Protein AF-A0A849FKV5-F1 (afdb_monomer)

Solvent-accessible surface area (backbone atoms only — not comparable to full-atom values): 7865 Å² total; per-residue (Å²): 108,73,69,57,54,52,53,54,53,55,59,59,63,68,68,71,72,75,76,78,85,84,76,81,84,67,80,45,71,62,58,75,65,45,45,78,49,40,65,58,50,81,78,35,89,83,50,68,78,29,68,45,64,56,94,57,34,86,40,76,67,70,58,62,63,63,49,76,43,63,72,67,86,79,85,90,80,85,86,89,82,90,86,79,67,94,62,84,70,51,77,54,63,50,66,45,73,61,59,57,72,34,66,47,92,63,61,42,43,42,54,46,73,52,78,58,58,63,131

Foldseek 3Di:
DVVVVVVVVVVVVVVPPPDDDDDDLAPLQDQVQKDWFQPVCVPDVPADRQWDRDRSDTDGVCPPAADIDGPDADDDDDDDDDDDDPDPFAWDWDWAPFDAQCPDPNGHGPTDTPTDGDD

Secondary structure (DSSP, 8-state):
-HHHHHHHHHHHHHTT--PPPP--S--SSS-TTEEEE-GGGGT-TTPPPSEEEETTEEEE---S--EEEESS--SS---------SSS----EEEES--STTTBTTTB-S-EEEE----

pLDDT: mean 90.94, std 12.46, range [57.44, 98.56]

Mean predicted aligned error: 6.95 Å

Sequence (119 aa):
MKNLCFLLLLSLLTTSCNSQETTSLFNGNDLDGWHVDVPMMDSIPEAINPFVVRNGMLVSLGTPAGHIITDKEYTNFRLDVEYRFAGEPGNCGVLVFASTPRALYKMFPKSIEVQMMHK

Radius of gyration: 21.34 Å; Cα contacts (8 Å, |Δi|>4): 138; chains: 1; bounding box: 55×32×69 Å

Structure (mmCIF, N/CA/C/O backbone):
data_AF-A0A849FKV5-F1
#
_entry.id   AF-A0A849FKV5-F1
#
loop_
_atom_site.group_PDB
_atom_site.id
_atom_site.type_symbol
_atom_site.label_atom_id
_atom_site.label_alt_id
_atom_site.label_comp_id
_atom_site.label_asym_id
_atom_site.label_entity_id
_atom_site.label_seq_id
_atom_site.pdbx_PDB_ins_code
_atom_site.Cartn_x
_atom_site.Cartn_y
_atom_site.Cartn_z
_atom_site.occupancy
_atom_site.B_iso_or_equiv
_atom_site.auth_seq_id
_atom_site.auth_comp_id
_atom_site.auth_asym_id
_atom_site.auth_atom_id
_atom_site.pdbx_PDB_model_num
ATOM 1 N N . MET A 1 1 ? -35.283 -4.850 48.721 1.00 59.09 1 MET A N 1
ATOM 2 C CA . MET A 1 1 ? -34.581 -3.626 48.260 1.00 59.09 1 MET A CA 1
ATOM 3 C C . MET A 1 1 ? -33.059 -3.777 48.271 1.00 59.09 1 MET A C 1
ATOM 5 O O . MET A 1 1 ? -32.474 -3.611 47.214 1.00 59.09 1 MET A O 1
ATOM 9 N N . LYS A 1 2 ? -32.410 -4.180 49.381 1.00 57.56 2 LYS A N 1
ATOM 10 C CA . LYS A 1 2 ? -30.943 -4.414 49.431 1.00 57.56 2 LYS A CA 1
ATOM 11 C C . LYS A 1 2 ? -30.416 -5.381 48.353 1.00 57.56 2 LYS A C 1
ATOM 13 O O . LYS A 1 2 ? -29.455 -5.056 47.668 1.00 57.56 2 LYS A O 1
ATOM 18 N N . ASN A 1 3 ? -31.100 -6.506 48.134 1.00 60.72 3 ASN A N 1
ATOM 19 C CA . ASN A 1 3 ? -30.695 -7.494 47.121 1.00 60.72 3 ASN A CA 1
ATOM 20 C C . ASN A 1 3 ? -30.895 -6.990 45.679 1.00 60.72 3 ASN A C 1
ATOM 22 O O . ASN A 1 3 ? -30.173 -7.408 44.783 1.00 60.72 3 ASN A O 1
ATOM 26 N N . LEU A 1 4 ? -31.836 -6.061 45.464 1.00 66.81 4 LEU A N 1
ATOM 27 C CA . LEU A 1 4 ? -32.099 -5.461 44.153 1.00 66.81 4 LEU A CA 1
ATOM 28 C C . LEU A 1 4 ? -31.018 -4.431 43.793 1.00 66.81 4 LEU A C 1
ATOM 30 O O . LEU A 1 4 ? -30.544 -4.420 42.666 1.00 66.81 4 LEU A O 1
ATOM 34 N N . CYS A 1 5 ? -30.561 -3.635 44.769 1.00 64.62 5 CYS A N 1
ATOM 35 C CA . CYS A 1 5 ? -29.403 -2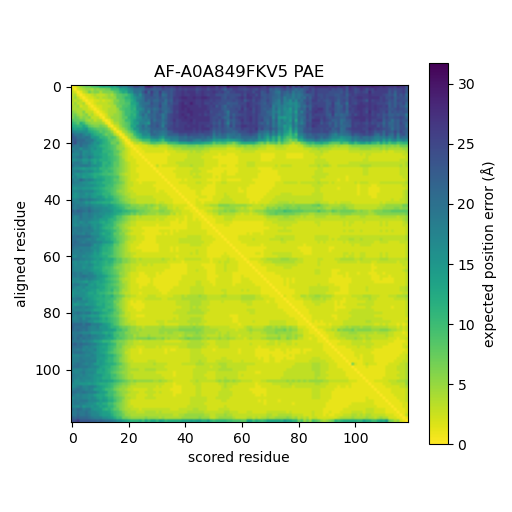.753 44.599 1.00 64.62 5 CYS A C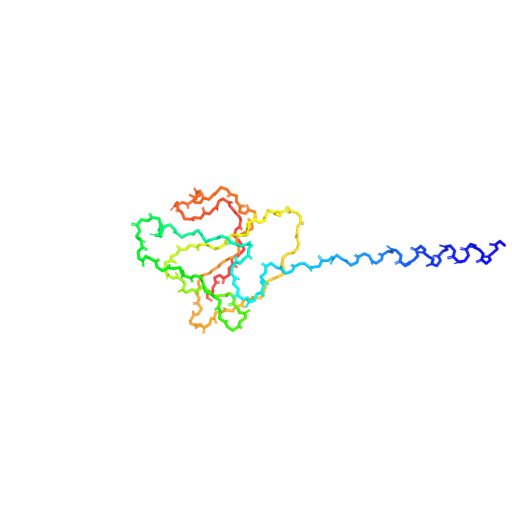A 1
ATOM 36 C C . CYS A 1 5 ? -28.113 -3.538 44.324 1.00 64.62 5 CYS A C 1
ATOM 38 O O . CYS A 1 5 ? -27.310 -3.105 43.507 1.00 64.62 5 CYS A O 1
ATOM 40 N N . PHE A 1 6 ? -27.928 -4.697 44.966 1.00 69.00 6 PHE A N 1
ATOM 41 C CA . PHE A 1 6 ? -26.752 -5.546 44.754 1.00 69.00 6 PHE A CA 1
ATOM 42 C C . PHE A 1 6 ? -26.725 -6.172 43.349 1.00 69.00 6 PHE A C 1
ATOM 44 O O . PHE A 1 6 ? -25.686 -6.171 42.695 1.00 69.00 6 PHE A O 1
ATOM 51 N N . LEU A 1 7 ? -27.878 -6.634 42.849 1.00 68.88 7 LEU A N 1
ATOM 52 C CA . LEU A 1 7 ? -28.023 -7.139 41.477 1.00 68.88 7 LEU A CA 1
ATOM 53 C C . LEU A 1 7 ? -27.797 -6.042 40.423 1.00 68.88 7 LEU A C 1
ATOM 55 O O . LEU A 1 7 ? -27.130 -6.297 39.423 1.00 68.88 7 LEU A O 1
ATO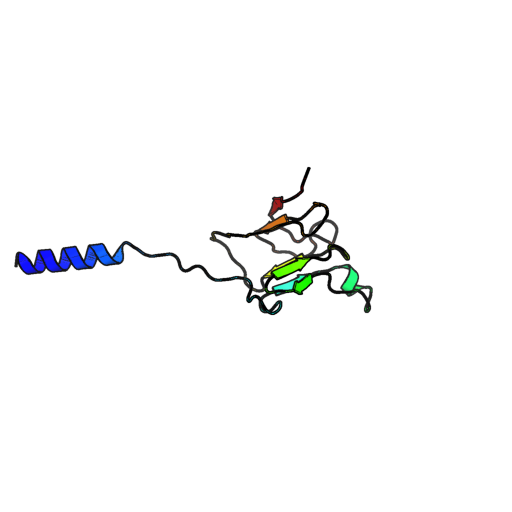M 59 N N . LEU A 1 8 ? -28.278 -4.818 40.670 1.00 67.75 8 LEU A N 1
ATOM 60 C CA . LEU A 1 8 ? -28.068 -3.677 39.769 1.00 67.75 8 LEU A CA 1
ATOM 61 C C . LEU A 1 8 ? -26.587 -3.257 39.697 1.00 67.75 8 LEU A C 1
ATOM 63 O O . LEU A 1 8 ? -26.080 -2.916 38.629 1.00 67.75 8 LEU A O 1
ATOM 67 N N . LEU A 1 9 ? -25.877 -3.313 40.831 1.00 65.81 9 LEU A N 1
ATOM 68 C CA . LEU A 1 9 ? -24.447 -2.998 40.901 1.00 65.81 9 LEU A CA 1
ATOM 69 C C . LEU A 1 9 ? -23.597 -4.038 40.153 1.00 65.81 9 LEU A C 1
ATOM 71 O O . LEU A 1 9 ? -22.614 -3.684 39.508 1.00 65.81 9 LEU A O 1
ATOM 75 N N . LEU A 1 10 ? -24.001 -5.311 40.201 1.00 65.19 10 LEU A N 1
ATOM 76 C CA . LEU A 1 10 ? -23.305 -6.403 39.522 1.00 65.19 10 LEU A CA 1
ATOM 77 C C . LEU A 1 10 ? -23.477 -6.340 37.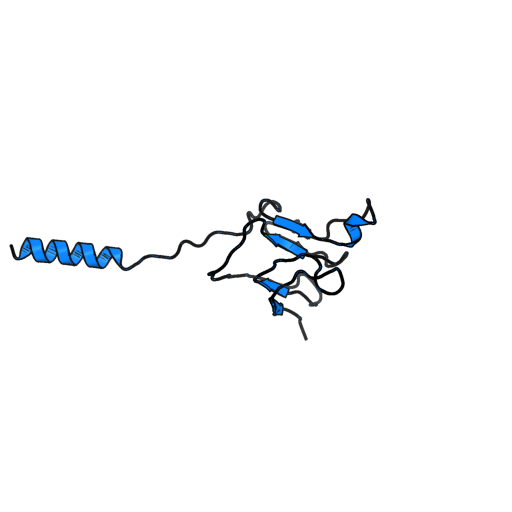993 1.00 65.19 10 LEU A C 1
ATOM 79 O O . LEU A 1 10 ? -22.516 -6.598 37.274 1.00 65.19 10 LEU A O 1
ATOM 83 N N . SER A 1 11 ? -24.643 -5.911 37.488 1.00 64.62 11 SER A N 1
ATOM 84 C CA . SER A 1 11 ? -24.858 -5.696 36.044 1.00 64.62 11 SER A CA 1
ATOM 85 C C . SER A 1 11 ? -24.092 -4.497 35.469 1.00 64.62 11 SER A C 1
ATOM 87 O O . SER A 1 11 ? -23.733 -4.504 34.294 1.00 64.62 11 SER A O 1
ATOM 89 N N . LEU A 1 12 ? -23.814 -3.475 36.287 1.00 63.28 12 LEU A N 1
ATOM 90 C CA . LEU A 1 12 ? -23.035 -2.294 35.880 1.00 63.28 12 LEU A CA 1
ATOM 91 C C . LEU A 1 12 ? -21.525 -2.580 35.800 1.00 63.28 12 LEU A C 1
ATOM 93 O O . LEU A 1 12 ? -20.807 -1.916 35.058 1.00 63.28 12 LEU A O 1
ATOM 97 N N . LEU A 1 13 ? -21.034 -3.579 36.540 1.00 62.53 13 LEU A N 1
ATOM 98 C CA . LEU A 1 13 ? -19.627 -3.989 36.508 1.00 62.53 13 LEU A CA 1
ATOM 99 C C . LEU A 1 13 ? -19.278 -4.793 35.244 1.00 62.53 13 LEU A C 1
ATOM 101 O O . LEU A 1 13 ? -18.143 -4.725 34.777 1.00 62.53 13 LEU A O 1
ATOM 105 N N . THR A 1 14 ? -20.241 -5.507 34.652 1.00 60.66 14 THR A N 1
ATOM 106 C CA . THR A 1 14 ? -20.017 -6.317 33.442 1.00 60.66 14 THR A CA 1
ATOM 107 C C . THR A 1 14 ? -19.984 -5.505 32.145 1.00 60.66 14 THR A C 1
ATOM 109 O O . THR A 1 14 ? -19.441 -5.977 31.153 1.00 60.66 14 THR A O 1
ATOM 112 N N . THR A 1 15 ? -20.513 -4.278 32.132 1.00 59.91 15 THR A N 1
ATOM 113 C CA . THR A 1 15 ? -20.538 -3.409 30.938 1.00 59.91 15 THR A CA 1
ATOM 114 C C . THR A 1 15 ? -19.268 -2.579 30.736 1.00 59.91 15 THR A C 1
ATOM 116 O O . THR A 1 15 ? -19.132 -1.906 29.720 1.00 59.91 15 THR A O 1
ATOM 119 N N . SER A 1 16 ? -18.329 -2.608 31.685 1.00 60.38 16 SER A N 1
ATOM 120 C CA . SER A 1 16 ? -17.134 -1.750 31.660 1.00 60.38 16 SER A CA 1
ATOM 121 C C . SER A 1 16 ? -15.960 -2.335 30.870 1.00 60.38 16 SER A C 1
ATOM 123 O O . SER A 1 16 ? -14.964 -1.647 30.661 1.00 60.38 16 SER A O 1
ATOM 125 N N . CYS A 1 17 ? -16.056 -3.589 30.419 1.00 57.44 17 CYS A N 1
ATOM 126 C CA . CYS A 1 17 ? -15.019 -4.239 29.621 1.00 57.44 17 CYS A CA 1
ATOM 127 C C . CYS A 1 17 ? -15.435 -4.244 28.145 1.00 57.44 17 CYS A C 1
ATOM 129 O O . CYS A 1 17 ? -15.858 -5.264 27.608 1.00 57.44 17 CYS A O 1
ATOM 131 N N . ASN A 1 18 ? -15.381 -3.080 27.496 1.00 62.94 18 ASN A N 1
ATOM 132 C CA . ASN A 1 18 ? -15.592 -3.000 26.054 1.00 62.94 18 ASN A CA 1
ATOM 133 C C . ASN A 1 18 ? -14.267 -3.359 25.365 1.00 62.94 18 ASN A C 1
ATOM 135 O O . ASN A 1 18 ? -13.396 -2.502 25.212 1.00 62.94 18 ASN A O 1
ATOM 139 N N . SER A 1 19 ? -14.062 -4.639 25.034 1.00 69.00 19 SER A N 1
ATOM 140 C CA . SER A 1 19 ? -12.915 -5.034 24.214 1.00 69.00 19 SER A CA 1
ATOM 141 C C . SER A 1 19 ? -13.098 -4.429 22.828 1.00 69.00 19 SER A C 1
ATOM 143 O O . SER A 1 19 ? -14.077 -4.732 22.149 1.00 69.00 19 SER A O 1
ATOM 145 N N . GLN A 1 20 ? -12.183 -3.559 22.419 1.00 72.56 20 GLN A N 1
ATOM 146 C CA . GLN A 1 20 ? -12.230 -2.966 21.091 1.00 72.56 20 GLN A CA 1
ATOM 147 C C . GLN A 1 20 ? -12.034 -4.080 20.056 1.00 72.56 20 GLN A C 1
ATOM 149 O O . GLN A 1 20 ? -11.051 -4.817 20.126 1.00 72.56 20 GLN A O 1
ATOM 154 N N . GLU A 1 21 ? -12.996 -4.250 19.150 1.00 83.44 21 GLU A N 1
ATOM 155 C CA . GLU A 1 21 ? -12.933 -5.307 18.141 1.00 83.44 21 GLU A CA 1
ATOM 156 C C . GLU A 1 21 ? -11.777 -5.039 17.170 1.00 83.44 21 GLU A C 1
ATOM 158 O O . GLU A 1 21 ? -11.741 -4.018 16.480 1.00 83.44 21 GLU A O 1
ATOM 163 N N . THR A 1 22 ? -10.821 -5.967 17.110 1.00 91.69 22 THR A N 1
ATOM 164 C CA . THR A 1 22 ? -9.758 -5.949 16.104 1.00 91.69 22 THR A CA 1
ATOM 165 C C . THR A 1 22 ? -10.295 -6.526 14.802 1.00 91.69 22 THR A C 1
ATOM 167 O O . THR A 1 22 ? -10.803 -7.645 14.770 1.00 91.69 22 THR A O 1
ATOM 170 N N . THR A 1 23 ? -10.145 -5.782 13.709 1.00 93.56 23 THR A N 1
ATOM 171 C CA . THR A 1 23 ? -10.468 -6.258 12.360 1.00 93.56 23 THR A CA 1
ATOM 172 C C . THR A 1 23 ? -9.181 -6.567 11.607 1.00 93.56 23 THR A C 1
ATOM 174 O O . THR A 1 23 ? -8.279 -5.730 11.567 1.00 93.56 23 THR A O 1
ATOM 177 N N . SER A 1 24 ? -9.097 -7.745 10.981 1.00 96.00 24 SER A N 1
ATOM 178 C CA . SER A 1 24 ? -7.983 -8.042 10.075 1.00 96.00 24 SER A CA 1
ATOM 179 C C . SER A 1 24 ? -8.099 -7.199 8.808 1.00 96.00 24 SER A C 1
ATOM 181 O O . SER A 1 24 ? -9.146 -7.199 8.160 1.00 96.00 24 SER A O 1
ATOM 183 N N . LEU A 1 25 ? -7.021 -6.509 8.435 1.00 97.62 25 LEU A N 1
ATOM 184 C CA . LEU A 1 25 ? -6.954 -5.772 7.171 1.00 97.62 25 LEU A CA 1
ATOM 185 C C . LEU A 1 25 ? -6.584 -6.672 5.986 1.00 97.62 25 LEU A C 1
ATOM 187 O O . LEU A 1 25 ? -6.845 -6.305 4.848 1.00 97.62 25 LEU A O 1
ATOM 191 N N . PHE A 1 26 ? -5.988 -7.840 6.231 1.00 98.25 26 PHE A N 1
ATOM 192 C CA . PHE A 1 26 ? -5.569 -8.783 5.194 1.00 98.25 26 PHE A CA 1
ATOM 193 C C . PHE A 1 26 ? -6.239 -10.141 5.405 1.00 98.25 26 PHE A C 1
ATOM 195 O O . PHE A 1 26 ? -6.309 -10.644 6.529 1.00 98.25 26 PHE A O 1
ATOM 202 N N . ASN A 1 27 ? -6.749 -10.731 4.326 1.00 97.81 27 ASN A N 1
ATOM 203 C CA . ASN A 1 27 ? -7.525 -11.970 4.390 1.00 97.81 27 ASN A CA 1
ATOM 204 C C . ASN A 1 27 ? -6.671 -13.248 4.265 1.00 97.81 27 ASN A C 1
ATOM 206 O O . ASN A 1 27 ? -7.198 -14.343 4.450 1.00 97.81 27 ASN A O 1
ATOM 210 N N . GLY A 1 28 ? -5.373 -13.126 3.960 1.00 97.94 28 GLY A N 1
ATOM 211 C CA . GLY A 1 28 ? -4.456 -14.260 3.809 1.00 97.94 28 GLY A CA 1
ATOM 212 C C . GLY A 1 28 ? -4.453 -14.924 2.427 1.00 97.94 28 GLY A C 1
ATOM 213 O O . GLY A 1 28 ? -3.606 -15.780 2.184 1.00 97.94 28 GLY A O 1
ATOM 214 N N . ASN A 1 29 ? -5.352 -14.546 1.518 1.00 98.12 29 ASN A N 1
ATOM 215 C CA . ASN A 1 29 ? -5.577 -15.251 0.253 1.00 98.12 29 ASN A CA 1
ATOM 216 C C . ASN A 1 29 ? -5.301 -14.376 -0.974 1.00 98.12 29 ASN A C 1
ATOM 218 O O . ASN A 1 29 ? -4.681 -14.842 -1.928 1.00 98.12 29 ASN A O 1
ATOM 222 N N . ASP A 1 30 ? -5.714 -13.113 -0.938 1.00 98.25 30 ASP A N 1
ATOM 223 C CA . ASP A 1 30 ? -5.614 -12.170 -2.052 1.00 98.25 30 ASP A CA 1
ATOM 224 C C . ASP A 1 30 ? -5.576 -10.719 -1.537 1.00 98.25 30 ASP A C 1
ATOM 226 O O . ASP A 1 30 ? -5.366 -10.468 -0.350 1.00 98.25 30 ASP A O 1
ATOM 230 N N . LEU A 1 31 ? -5.701 -9.752 -2.447 1.00 98.25 31 LEU A N 1
ATOM 231 C CA . LEU A 1 31 ? -5.660 -8.324 -2.135 1.00 98.25 31 LEU A CA 1
ATOM 232 C C . LEU A 1 31 ? -7.059 -7.703 -2.015 1.00 98.25 31 LEU A C 1
ATOM 234 O O . LEU A 1 31 ? -7.175 -6.488 -2.130 1.00 98.25 31 LEU A O 1
ATOM 238 N N . ASP A 1 32 ? -8.118 -8.483 -1.780 1.00 98.31 32 ASP A N 1
ATOM 239 C CA . ASP A 1 32 ? -9.455 -7.915 -1.593 1.00 98.31 32 ASP A CA 1
ATOM 240 C C . ASP A 1 32 ? -9.465 -6.895 -0.440 1.00 98.31 32 ASP A C 1
ATOM 242 O O . ASP A 1 32 ? -8.987 -7.154 0.669 1.00 98.31 32 ASP A O 1
ATOM 246 N N . GLY A 1 33 ? -10.022 -5.712 -0.711 1.00 98.19 33 GLY A N 1
ATOM 247 C CA . GLY A 1 33 ? -9.985 -4.563 0.198 1.00 98.19 33 GLY A CA 1
ATOM 248 C C . GLY A 1 33 ? -8.721 -3.704 0.086 1.00 98.19 33 GLY A C 1
ATOM 249 O O . GLY A 1 33 ? -8.547 -2.787 0.898 1.00 98.19 33 GLY A O 1
ATOM 250 N N . TRP A 1 34 ? -7.860 -3.984 -0.894 1.00 98.56 34 TRP A N 1
ATOM 251 C CA . TRP A 1 34 ? -6.684 -3.198 -1.244 1.00 98.56 34 TRP A CA 1
ATOM 252 C C . TRP A 1 34 ? -6.634 -2.925 -2.746 1.00 98.56 34 TRP A C 1
ATOM 254 O O . TRP A 1 34 ? -6.940 -3.787 -3.568 1.00 98.56 34 TRP A O 1
ATOM 264 N N . HIS A 1 35 ? -6.100 -1.766 -3.115 1.00 97.19 35 HIS A N 1
ATOM 265 C CA . HIS A 1 35 ? -5.709 -1.473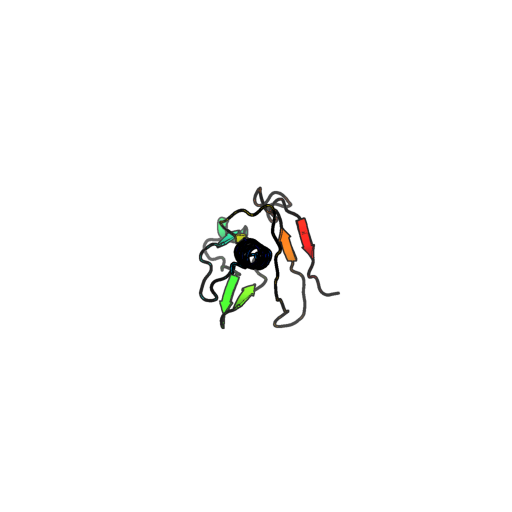 -4.488 1.00 97.19 35 HIS A CA 1
ATOM 266 C C . HIS A 1 35 ? -4.198 -1.275 -4.600 1.00 97.19 35 HIS A C 1
ATOM 268 O O . HIS A 1 35 ? -3.520 -0.826 -3.673 1.00 97.19 35 HIS A O 1
ATOM 274 N N . VAL A 1 36 ? -3.671 -1.635 -5.768 1.00 97.56 36 VAL A N 1
ATOM 275 C CA . VAL A 1 36 ? -2.251 -1.544 -6.111 1.00 97.56 36 VAL A CA 1
ATOM 276 C C . VAL A 1 36 ? -2.001 -0.210 -6.810 1.00 97.56 36 VAL A C 1
ATOM 278 O O . VAL A 1 36 ? -2.605 0.066 -7.844 1.00 97.56 36 VAL A O 1
ATOM 281 N N . ASP A 1 37 ? -1.088 0.598 -6.272 1.00 97.50 37 ASP A N 1
ATOM 282 C CA . ASP A 1 37 ? -0.612 1.838 -6.891 1.00 97.50 37 ASP A CA 1
ATOM 283 C C . ASP A 1 37 ? 0.873 1.708 -7.246 1.00 97.50 37 ASP A C 1
ATOM 285 O O . ASP A 1 37 ? 1.766 1.917 -6.420 1.00 97.50 37 ASP A O 1
ATOM 289 N N . VAL A 1 38 ? 1.137 1.319 -8.493 1.00 98.00 38 VAL A N 1
ATOM 290 C CA . VAL A 1 38 ? 2.481 1.090 -9.037 1.00 98.00 38 VAL A CA 1
ATOM 291 C C . VAL A 1 38 ? 2.628 1.934 -10.303 1.00 98.00 38 VAL A C 1
ATOM 293 O O . VAL A 1 38 ? 2.149 1.524 -11.360 1.00 98.00 38 VAL A O 1
ATOM 296 N N . PRO A 1 39 ? 3.318 3.090 -10.250 1.00 97.25 39 PRO A N 1
ATOM 297 C CA . PRO A 1 39 ? 3.381 4.027 -11.377 1.00 97.25 39 PRO A CA 1
ATOM 298 C C . PRO A 1 39 ? 3.887 3.430 -12.695 1.00 97.25 39 PRO A C 1
ATOM 300 O O . PRO A 1 39 ? 3.504 3.887 -13.768 1.00 97.25 39 PRO A O 1
ATOM 303 N N . MET A 1 40 ? 4.743 2.405 -12.636 1.00 97.25 40 MET A N 1
ATOM 304 C CA . MET A 1 40 ? 5.249 1.733 -13.836 1.00 97.25 40 MET A CA 1
ATOM 305 C C . MET A 1 40 ? 4.140 1.006 -14.617 1.00 97.25 40 MET A C 1
ATOM 307 O O . MET A 1 40 ? 4.195 0.982 -15.846 1.00 97.25 40 MET A O 1
ATOM 311 N N . MET A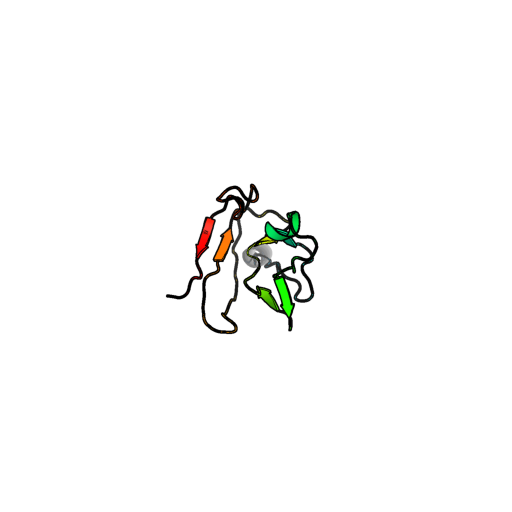 1 41 ? 3.132 0.459 -13.929 1.00 96.38 41 MET A N 1
ATOM 312 C CA . MET A 1 41 ? 2.036 -0.298 -14.550 1.00 96.38 41 MET A CA 1
ATOM 313 C C . MET A 1 41 ? 1.102 0.582 -15.390 1.00 96.38 41 MET A C 1
ATOM 315 O O . MET A 1 41 ? 0.451 0.082 -16.300 1.00 96.38 41 MET A O 1
ATOM 319 N N . ASP A 1 42 ? 1.082 1.897 -15.157 1.00 95.75 42 ASP A N 1
ATOM 320 C CA . ASP A 1 42 ? 0.315 2.840 -15.978 1.00 95.75 42 ASP A CA 1
ATOM 321 C C . ASP A 1 42 ? 0.905 3.021 -17.384 1.00 95.75 42 ASP A C 1
ATOM 323 O O . ASP A 1 42 ? 0.197 3.393 -18.317 1.00 95.75 42 ASP A O 1
ATOM 327 N N . SER A 1 43 ? 2.223 2.844 -17.525 1.00 94.94 43 SER A N 1
ATOM 328 C CA . SER A 1 43 ? 2.965 3.169 -18.755 1.00 94.94 43 SER A CA 1
ATOM 329 C C . SER A 1 43 ? 3.502 1.940 -19.483 1.00 94.94 43 SER A C 1
ATOM 331 O O . SER A 1 43 ? 3.795 2.021 -20.673 1.00 94.94 43 SER A O 1
ATOM 333 N N . ILE A 1 44 ? 3.658 0.818 -18.777 1.00 96.38 44 ILE A N 1
ATOM 334 C CA . ILE A 1 44 ? 4.193 -0.434 -19.311 1.00 96.38 44 ILE A CA 1
ATOM 335 C C . ILE A 1 44 ? 3.139 -1.526 -19.078 1.00 96.38 44 ILE A C 1
ATOM 337 O O . ILE A 1 44 ? 3.037 -2.021 -17.954 1.00 96.38 44 ILE A O 1
ATOM 341 N N . PRO A 1 45 ? 2.360 -1.911 -20.107 1.00 91.88 45 PRO A N 1
ATOM 342 C CA . PRO A 1 45 ? 1.294 -2.909 -19.976 1.00 91.88 45 PRO A CA 1
ATOM 343 C C . PRO A 1 45 ? 1.769 -4.268 -19.444 1.00 91.88 45 PRO A C 1
ATOM 345 O O . PRO A 1 45 ? 1.011 -4.975 -18.788 1.00 91.88 45 PRO A O 1
ATOM 348 N N . GLU A 1 46 ? 3.024 -4.632 -19.707 1.00 95.25 46 GLU A N 1
ATOM 349 C CA . GLU A 1 46 ? 3.635 -5.891 -19.273 1.00 95.25 46 GLU A CA 1
ATOM 350 C C . GLU A 1 46 ? 4.301 -5.806 -17.888 1.00 95.25 46 GLU A C 1
ATOM 352 O O . GLU A 1 46 ? 4.903 -6.782 -17.433 1.00 95.25 46 GLU A O 1
ATOM 357 N N . ALA A 1 47 ? 4.241 -4.654 -17.209 1.00 96.25 47 ALA A N 1
ATOM 358 C CA . ALA A 1 47 ? 4.805 -4.520 -15.872 1.00 96.25 47 ALA A CA 1
ATOM 359 C C . ALA A 1 47 ? 4.091 -5.449 -14.884 1.00 96.25 47 ALA A C 1
ATOM 361 O O . ALA A 1 47 ? 2.864 -5.485 -14.789 1.00 96.25 47 ALA A O 1
ATOM 362 N N . ILE A 1 48 ? 4.885 -6.190 -14.113 1.00 96.88 48 ILE A N 1
ATOM 363 C CA . ILE A 1 48 ? 4.355 -7.089 -13.092 1.00 96.88 48 ILE A CA 1
ATOM 364 C C . ILE A 1 48 ? 3.815 -6.297 -11.899 1.00 96.88 48 ILE A C 1
ATOM 366 O O . ILE A 1 48 ? 4.371 -5.265 -11.518 1.00 96.88 48 ILE A O 1
ATOM 370 N N . ASN A 1 49 ? 2.788 -6.842 -11.250 1.00 97.00 49 ASN A N 1
ATOM 371 C CA . ASN A 1 49 ? 2.426 -6.430 -9.901 1.00 97.00 49 ASN A CA 1
ATOM 372 C C . ASN A 1 49 ? 3.498 -6.956 -8.918 1.00 97.00 49 ASN A C 1
ATOM 374 O O . ASN A 1 49 ? 3.672 -8.175 -8.818 1.00 97.00 49 ASN A O 1
ATOM 378 N N . PRO A 1 50 ? 4.220 -6.083 -8.192 1.00 97.50 50 PRO A N 1
ATOM 379 C CA . PRO A 1 50 ? 5.245 -6.488 -7.236 1.00 97.50 50 PRO A CA 1
ATOM 380 C C . PRO A 1 50 ? 4.657 -7.006 -5.914 1.00 97.50 50 PRO A C 1
ATOM 382 O O . PRO A 1 50 ? 5.422 -7.406 -5.041 1.00 97.50 50 PRO A O 1
ATOM 385 N N . PHE A 1 51 ? 3.335 -6.990 -5.727 1.00 98.25 51 PHE A N 1
ATOM 386 C CA . PHE A 1 51 ? 2.665 -7.468 -4.521 1.00 98.25 51 PHE A CA 1
ATOM 387 C C . PHE A 1 51 ? 1.958 -8.788 -4.793 1.00 98.25 51 PHE A C 1
ATOM 389 O O . PHE A 1 51 ? 1.076 -8.880 -5.645 1.00 98.25 51 PHE A O 1
ATOM 396 N N . VAL A 1 52 ? 2.345 -9.818 -4.047 1.00 97.69 52 VAL A N 1
ATOM 397 C CA . VAL A 1 52 ? 1.814 -11.174 -4.201 1.00 97.69 52 VAL A CA 1
ATOM 398 C C . VAL A 1 52 ? 1.398 -11.741 -2.854 1.00 97.69 52 VAL A C 1
ATOM 400 O O . VAL A 1 52 ? 1.952 -11.377 -1.816 1.00 97.69 52 VAL A O 1
ATOM 403 N N . VAL A 1 53 ? 0.458 -12.682 -2.871 1.00 98.12 53 VAL A N 1
ATOM 404 C CA . VAL A 1 53 ? 0.127 -13.487 -1.694 1.00 98.12 53 VAL A CA 1
ATOM 405 C C . VAL A 1 53 ? 0.820 -14.837 -1.803 1.00 98.12 53 VAL A C 1
ATOM 407 O O . VAL A 1 53 ? 0.684 -15.545 -2.800 1.00 98.12 53 VAL A O 1
ATOM 410 N N . ARG A 1 54 ? 1.604 -15.197 -0.783 1.00 97.38 54 ARG A N 1
ATOM 411 C CA . ARG A 1 54 ? 2.326 -16.472 -0.732 1.00 97.38 54 ARG A CA 1
ATOM 412 C C . ARG A 1 54 ? 2.326 -17.021 0.684 1.00 97.38 54 ARG A C 1
ATOM 414 O O . ARG A 1 54 ? 2.825 -16.370 1.596 1.00 97.38 54 ARG A O 1
ATOM 421 N N . ASN A 1 55 ? 1.833 -18.248 0.851 1.00 96.81 55 ASN A N 1
ATOM 422 C CA . ASN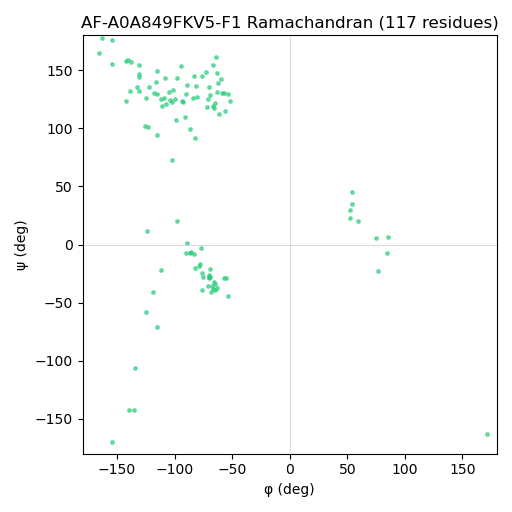 A 1 55 ? 1.756 -18.943 2.142 1.00 96.81 55 ASN A CA 1
ATOM 423 C C . ASN A 1 55 ? 1.026 -18.122 3.221 1.00 96.81 55 ASN A C 1
ATOM 425 O O . ASN A 1 55 ? 1.532 -17.984 4.332 1.00 96.81 55 ASN A O 1
ATOM 429 N N . GLY A 1 56 ? -0.118 -17.522 2.883 1.00 97.69 56 GLY A N 1
ATOM 430 C CA . GLY A 1 56 ? -0.886 -16.723 3.840 1.00 97.69 56 GLY A CA 1
ATOM 431 C C . GLY A 1 56 ? -0.299 -15.344 4.151 1.00 97.69 56 GLY A C 1
ATOM 432 O O . GLY A 1 56 ? -0.810 -14.666 5.034 1.00 97.69 56 GLY A O 1
ATOM 433 N N . MET A 1 57 ? 0.778 -14.927 3.473 1.00 98.00 57 MET A N 1
ATOM 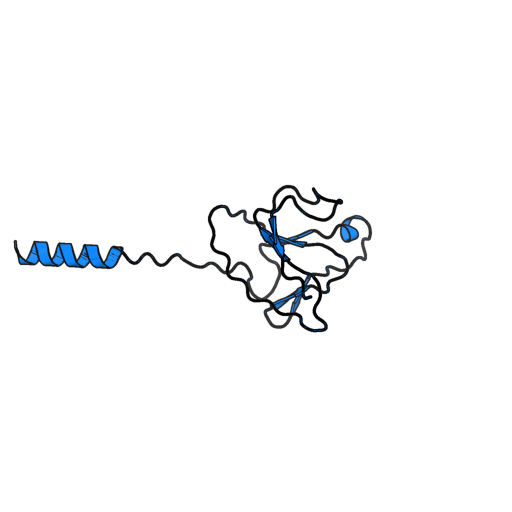434 C CA . MET A 1 57 ? 1.457 -13.650 3.706 1.00 98.00 57 MET A CA 1
ATOM 435 C C . MET A 1 57 ? 1.357 -12.748 2.481 1.00 98.00 57 MET A C 1
ATOM 437 O O . MET A 1 57 ? 1.561 -13.200 1.352 1.00 98.00 57 MET A O 1
ATOM 441 N N . LEU A 1 58 ? 1.148 -11.459 2.727 1.00 98.06 58 LEU A N 1
ATOM 442 C CA . LEU A 1 58 ? 1.421 -10.411 1.757 1.00 98.06 58 LEU A CA 1
ATOM 443 C C . LEU A 1 58 ? 2.939 -10.259 1.588 1.00 98.06 58 LEU A C 1
ATOM 445 O O . LEU A 1 58 ? 3.666 -10.048 2.559 1.00 98.06 58 LEU A O 1
ATOM 449 N N . VAL A 1 59 ? 3.422 -10.353 0.352 1.00 97.56 59 VAL A N 1
ATOM 450 C CA . VAL A 1 59 ? 4.844 -10.272 0.012 1.00 97.56 59 VAL A CA 1
ATOM 451 C C . VAL A 1 59 ? 5.057 -9.181 -1.030 1.00 97.56 59 VAL A C 1
ATOM 453 O O . VAL A 1 59 ? 4.457 -9.218 -2.101 1.00 97.56 59 VAL A O 1
ATOM 456 N N . SER A 1 60 ? 5.959 -8.245 -0.733 1.00 96.81 60 SER A N 1
ATOM 457 C CA . SER A 1 60 ? 6.505 -7.316 -1.726 1.00 96.81 60 SER A CA 1
ATOM 458 C C . SER A 1 60 ? 7.756 -7.912 -2.371 1.00 96.81 60 SER A C 1
ATOM 460 O O . SER A 1 60 ? 8.672 -8.356 -1.678 1.00 96.81 60 SER A O 1
ATOM 462 N N . LEU A 1 61 ? 7.797 -7.907 -3.702 1.00 95.88 61 LEU A N 1
ATOM 463 C CA . LEU A 1 61 ? 8.955 -8.271 -4.520 1.00 95.88 61 LEU A CA 1
ATOM 464 C C . LEU A 1 61 ? 9.942 -7.099 -4.677 1.00 95.88 61 LEU A C 1
ATOM 466 O O . LEU A 1 61 ? 11.030 -7.278 -5.215 1.00 95.88 61 LEU A O 1
ATOM 470 N N . GLY A 1 62 ? 9.565 -5.896 -4.226 1.00 94.00 62 GLY A N 1
ATOM 471 C CA . GLY A 1 62 ? 10.395 -4.688 -4.213 1.00 94.00 62 GLY A CA 1
ATOM 472 C C . GLY A 1 62 ? 10.567 -3.978 -5.561 1.00 94.00 62 GLY A C 1
ATOM 473 O O . GLY A 1 62 ? 10.869 -2.788 -5.581 1.00 94.00 62 GLY A O 1
ATOM 474 N N . THR A 1 63 ? 10.387 -4.661 -6.695 1.00 94.44 63 THR A N 1
ATOM 475 C CA . THR A 1 63 ? 10.470 -4.058 -8.036 1.00 94.44 63 THR A CA 1
ATOM 476 C C . THR A 1 63 ? 9.364 -4.605 -8.947 1.00 94.44 63 THR A C 1
ATOM 478 O O . THR A 1 63 ? 9.208 -5.825 -9.015 1.00 94.44 63 THR A O 1
ATOM 481 N N . PRO A 1 64 ? 8.624 -3.743 -9.674 1.00 97.12 64 PRO A N 1
ATOM 482 C CA . PRO A 1 64 ? 8.688 -2.273 -9.655 1.00 97.12 64 PRO A CA 1
ATOM 483 C C . PRO A 1 64 ? 8.293 -1.657 -8.302 1.00 97.12 64 PRO A C 1
ATOM 485 O O . PRO A 1 64 ? 7.696 -2.316 -7.459 1.00 97.12 64 PRO A O 1
ATOM 488 N N . ALA A 1 65 ? 8.673 -0.399 -8.074 1.00 96.88 65 ALA A N 1
ATOM 489 C CA . ALA A 1 65 ? 8.313 0.317 -6.852 1.00 96.88 65 ALA A CA 1
ATOM 490 C C . ALA A 1 65 ? 6.848 0.778 -6.893 1.00 96.88 65 ALA A C 1
ATOM 492 O O . ALA A 1 65 ? 6.340 1.172 -7.946 1.00 96.88 65 ALA A O 1
ATOM 493 N N . GLY A 1 66 ? 6.193 0.758 -5.737 1.00 97.31 66 GLY A N 1
ATOM 494 C CA . GLY A 1 66 ? 4.808 1.178 -5.575 1.00 97.31 66 GLY A CA 1
ATOM 495 C C . GLY A 1 66 ? 4.280 0.830 -4.191 1.00 97.31 66 GLY A C 1
ATOM 496 O O . GLY A 1 66 ? 5.053 0.534 -3.277 1.00 97.31 66 GLY A O 1
ATOM 497 N N . HIS A 1 67 ? 2.960 0.852 -4.055 1.00 98.00 67 HIS A N 1
ATOM 498 C CA . HIS A 1 67 ? 2.255 0.669 -2.792 1.00 98.00 67 HIS A CA 1
ATOM 499 C C . HIS A 1 67 ? 1.038 -0.237 -2.985 1.00 98.00 67 HIS A C 1
ATOM 501 O O . HIS A 1 67 ? 0.479 -0.314 -4.079 1.00 98.00 67 HIS A O 1
ATOM 507 N N . ILE A 1 68 ? 0.595 -0.865 -1.898 1.00 98.00 68 ILE A N 1
ATOM 508 C CA . ILE A 1 68 ? -0.806 -1.257 -1.754 1.00 98.00 68 ILE A CA 1
ATOM 509 C C . ILE A 1 68 ? -1.453 -0.350 -0.719 1.00 98.00 68 ILE A C 1
ATOM 511 O O . ILE A 1 68 ? -0.812 0.047 0.258 1.00 98.00 68 ILE A O 1
ATOM 515 N N . ILE A 1 69 ? -2.707 0.001 -0.951 1.00 98.12 69 ILE A N 1
ATOM 516 C CA . ILE A 1 69 ? -3.446 0.956 -0.131 1.00 98.12 69 ILE A CA 1
ATOM 517 C C . ILE A 1 69 ? -4.806 0.338 0.174 1.00 98.12 69 ILE A C 1
ATOM 519 O O . ILE A 1 69 ? -5.422 -0.256 -0.707 1.00 98.12 69 ILE A O 1
ATOM 523 N N . THR A 1 70 ? -5.258 0.436 1.425 1.00 98.38 70 THR A N 1
ATOM 524 C CA . THR A 1 70 ? -6.588 -0.046 1.805 1.00 98.38 70 THR A CA 1
ATOM 525 C C . THR A 1 70 ? -7.660 0.734 1.051 1.00 98.38 70 THR A C 1
ATOM 527 O O . THR A 1 70 ? -7.589 1.957 0.964 1.00 98.38 70 THR A O 1
ATOM 530 N N . ASP A 1 71 ? -8.701 0.053 0.580 1.00 98.25 71 ASP A N 1
ATOM 531 C CA . ASP A 1 71 ? -9.852 0.721 -0.044 1.00 98.25 71 ASP A CA 1
ATOM 532 C C . ASP A 1 71 ? -10.674 1.512 0.981 1.00 98.25 71 ASP A C 1
ATOM 534 O O . ASP A 1 71 ? -11.325 2.504 0.658 1.00 98.25 71 ASP A O 1
ATOM 538 N N . LYS A 1 72 ? -10.651 1.062 2.241 1.00 97.50 72 LYS A N 1
ATOM 539 C CA . LYS A 1 72 ? -11.265 1.768 3.367 1.00 97.50 72 LYS A CA 1
ATOM 540 C C . LYS A 1 72 ? -10.329 2.841 3.911 1.00 97.50 72 LYS A C 1
ATOM 542 O O . LYS A 1 72 ? -9.122 2.635 4.018 1.00 97.50 72 LYS A O 1
ATOM 547 N N . GLU A 1 73 ? -10.928 3.936 4.359 1.00 97.19 73 GLU A N 1
ATOM 548 C CA . GLU A 1 73 ? -10.247 5.011 5.074 1.00 97.19 73 GLU A CA 1
ATOM 549 C C . GLU A 1 73 ? -10.420 4.858 6.590 1.00 97.19 73 GLU A C 1
ATOM 551 O O . GLU A 1 73 ? -11.483 4.469 7.080 1.00 97.19 73 GLU A O 1
ATOM 556 N N . TYR A 1 74 ? -9.373 5.201 7.342 1.00 96.44 74 TYR A N 1
ATOM 557 C CA . TYR A 1 74 ? -9.345 5.109 8.801 1.00 96.44 74 TYR A CA 1
ATOM 558 C C . TYR A 1 74 ? -8.833 6.416 9.407 1.00 96.44 74 TYR A C 1
ATOM 560 O O . TYR A 1 74 ? -7.936 7.058 8.863 1.00 96.44 74 TYR A O 1
ATOM 568 N N . THR A 1 75 ? -9.385 6.799 10.559 1.00 95.50 75 THR A N 1
ATOM 569 C CA . THR A 1 75 ? -9.011 8.033 11.269 1.00 95.50 75 THR A CA 1
ATOM 570 C C . THR A 1 75 ? -8.375 7.727 12.622 1.00 95.50 75 THR A C 1
ATOM 572 O O . THR A 1 75 ? -7.170 7.865 12.782 1.00 95.50 75 THR A O 1
ATOM 575 N N . ASN A 1 76 ? -9.160 7.257 13.591 1.00 95.81 76 ASN A N 1
ATOM 576 C CA . ASN A 1 76 ? -8.668 6.843 14.901 1.00 95.81 76 ASN A CA 1
ATOM 577 C C . ASN A 1 76 ? 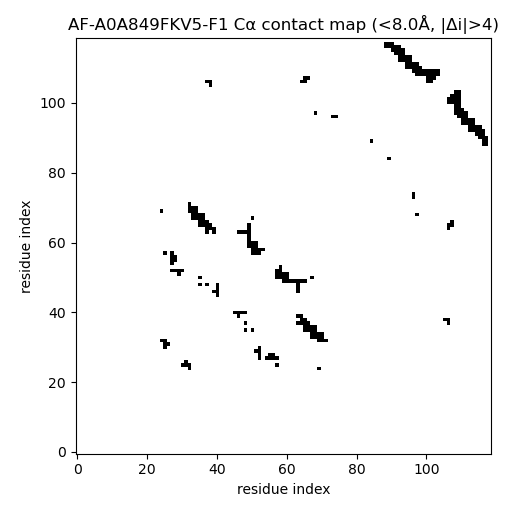-8.512 5.327 14.917 1.00 95.81 76 ASN A C 1
ATOM 579 O O . ASN A 1 76 ? -9.504 4.601 14.955 1.00 95.81 76 ASN A O 1
ATOM 583 N N . PHE A 1 77 ? -7.272 4.853 14.879 1.00 95.56 77 PHE A N 1
ATOM 584 C CA . PHE A 1 77 ? -6.980 3.428 14.862 1.00 95.56 77 PHE A CA 1
ATOM 585 C C . PHE A 1 77 ? -5.739 3.104 15.687 1.00 95.56 77 PHE A C 1
ATOM 587 O O . PHE A 1 77 ? -4.858 3.938 15.898 1.00 95.56 77 PHE A O 1
ATOM 594 N N . ARG A 1 78 ? -5.668 1.845 16.110 1.00 95.81 78 ARG A N 1
ATOM 595 C CA . ARG A 1 78 ? -4.430 1.180 16.488 1.00 95.81 78 ARG A CA 1
ATOM 596 C C . ARG A 1 78 ? -4.138 0.154 15.404 1.00 95.81 78 ARG A C 1
ATOM 598 O O . ARG A 1 78 ? -5.006 -0.654 15.090 1.00 95.81 78 ARG A O 1
ATOM 605 N N . LEU A 1 79 ? -2.945 0.222 14.829 1.00 96.62 79 LEU A N 1
ATOM 606 C CA . LEU A 1 79 ? -2.500 -0.707 13.802 1.00 96.62 79 LEU A CA 1
ATOM 607 C C . LEU A 1 79 ? -1.387 -1.573 14.385 1.00 96.62 79 LEU A C 1
ATOM 609 O O . LEU A 1 79 ? -0.339 -1.053 14.762 1.00 96.62 79 LEU A O 1
ATOM 613 N N . ASP A 1 80 ? -1.626 -2.878 14.426 1.00 96.12 80 ASP A N 1
ATOM 614 C CA . ASP A 1 80 ? -0.617 -3.873 14.763 1.00 96.12 80 ASP A CA 1
ATOM 615 C C . ASP A 1 80 ? -0.187 -4.565 13.452 1.00 96.12 80 ASP A C 1
ATOM 617 O O . ASP A 1 80 ? -1.029 -5.054 12.697 1.00 96.12 80 ASP A O 1
ATOM 621 N N . VAL A 1 81 ? 1.117 -4.559 13.151 1.00 95.94 81 VAL A N 1
ATOM 622 C CA . VAL A 1 81 ? 1.700 -5.180 11.946 1.00 95.94 81 VAL A CA 1
ATOM 623 C C . VAL A 1 81 ? 2.889 -6.034 12.351 1.00 95.94 81 VAL A C 1
ATOM 625 O O . VAL A 1 81 ? 3.782 -5.568 13.058 1.00 95.94 81 VAL A O 1
ATOM 628 N N . GLU A 1 82 ? 2.935 -7.259 11.841 1.00 96.69 82 GLU A N 1
ATOM 629 C CA . GLU A 1 82 ? 4.121 -8.106 11.887 1.00 96.69 82 GLU A CA 1
ATOM 630 C C . GLU A 1 82 ? 4.809 -8.076 10.523 1.00 96.69 82 GLU A C 1
ATOM 632 O O . GLU A 1 82 ? 4.166 -8.221 9.482 1.00 96.69 82 GLU A O 1
ATOM 637 N N . TYR A 1 83 ? 6.126 -7.881 10.515 1.00 96.38 83 TYR A N 1
ATOM 638 C CA . TYR A 1 83 ? 6.906 -7.839 9.283 1.00 96.38 83 TYR A CA 1
ATOM 639 C C . TYR A 1 83 ? 8.247 -8.548 9.454 1.00 96.38 83 TYR A C 1
ATOM 641 O O . TYR A 1 83 ? 8.757 -8.723 10.561 1.00 96.38 83 TYR A O 1
ATOM 649 N N . ARG A 1 84 ? 8.828 -8.959 8.325 1.00 95.56 84 ARG A N 1
ATOM 650 C CA . ARG A 1 84 ? 10.196 -9.473 8.238 1.00 95.56 84 ARG A CA 1
ATOM 651 C C . ARG A 1 84 ? 10.753 -9.250 6.840 1.00 95.56 84 ARG A C 1
ATOM 653 O O . ARG A 1 84 ? 9.999 -9.247 5.867 1.00 95.56 84 ARG A O 1
ATOM 660 N N . PHE A 1 85 ? 12.072 -9.177 6.726 1.00 95.75 85 PHE A N 1
ATOM 661 C CA . PHE A 1 85 ? 12.746 -9.314 5.439 1.00 95.75 85 PHE A CA 1
ATOM 662 C C . PHE A 1 85 ? 12.931 -10.802 5.128 1.00 95.75 85 PHE A C 1
ATOM 664 O O . PHE A 1 85 ? 13.431 -11.565 5.953 1.00 95.75 85 PHE A O 1
ATOM 671 N N . ALA A 1 86 ? 12.459 -11.241 3.959 1.00 92.50 86 ALA A N 1
ATOM 672 C CA . ALA A 1 86 ? 12.568 -12.643 3.548 1.00 92.50 86 ALA A CA 1
ATOM 673 C C . ALA A 1 86 ? 13.975 -13.018 3.041 1.00 92.50 86 ALA A C 1
ATOM 675 O O . ALA A 1 86 ? 14.283 -14.204 2.958 1.00 92.50 86 ALA A O 1
ATOM 676 N N . GLY A 1 87 ? 14.794 -12.022 2.701 1.00 91.12 87 GLY A N 1
ATOM 677 C CA . GLY A 1 87 ? 16.193 -12.156 2.294 1.00 91.12 87 GLY A CA 1
ATOM 678 C C . GLY A 1 87 ? 17.028 -11.038 2.915 1.00 91.12 87 GLY A C 1
ATOM 679 O O . GLY A 1 87 ? 16.747 -10.638 4.045 1.00 91.12 87 GLY A O 1
ATOM 680 N N . GLU A 1 88 ? 18.006 -10.520 2.168 1.00 93.75 88 GLU A N 1
ATOM 681 C CA . GLU A 1 88 ? 18.805 -9.366 2.598 1.00 93.75 88 GLU A CA 1
ATOM 682 C C . GLU A 1 88 ? 17.891 -8.201 3.015 1.00 93.75 88 GLU A C 1
ATOM 684 O O . GLU A 1 88 ? 17.025 -7.790 2.228 1.00 93.75 88 GLU A O 1
ATOM 689 N N . PRO A 1 89 ? 18.024 -7.689 4.250 1.00 94.38 89 PRO A N 1
ATOM 690 C CA . PRO A 1 89 ? 17.207 -6.583 4.710 1.00 94.38 89 PRO A CA 1
ATOM 691 C C . PRO A 1 89 ? 17.383 -5.329 3.852 1.00 94.38 89 PRO A C 1
ATOM 693 O O . PRO A 1 89 ? 18.484 -4.998 3.417 1.00 94.38 89 PRO A O 1
ATOM 696 N N . GLY A 1 90 ? 16.283 -4.615 3.630 1.00 93.69 90 GLY A N 1
ATOM 697 C CA . GLY A 1 90 ? 16.251 -3.439 2.767 1.00 93.69 90 GLY A CA 1
ATOM 698 C C . GLY A 1 90 ? 15.479 -2.282 3.386 1.00 93.69 90 GLY A C 1
ATOM 699 O O . GLY A 1 90 ? 15.536 -2.037 4.591 1.00 93.69 90 GLY A O 1
ATOM 700 N N . ASN A 1 91 ? 14.748 -1.563 2.537 1.00 95.12 91 ASN A N 1
ATOM 701 C CA . ASN A 1 91 ? 13.913 -0.437 2.930 1.00 95.12 91 ASN A CA 1
ATOM 702 C C . ASN A 1 91 ? 12.442 -0.729 2.609 1.00 95.12 91 ASN A C 1
ATOM 704 O O . ASN A 1 91 ? 12.114 -1.142 1.497 1.00 95.12 91 ASN A O 1
ATOM 708 N N . CYS A 1 92 ? 11.576 -0.517 3.593 1.00 95.12 92 CYS A N 1
ATOM 709 C CA . CYS A 1 92 ? 10.130 -0.503 3.448 1.00 95.12 92 CYS A CA 1
ATOM 710 C C . CYS A 1 92 ? 9.519 0.368 4.554 1.00 95.12 92 CYS A C 1
ATOM 712 O O . CYS A 1 92 ? 10.216 0.846 5.451 1.00 95.12 92 CYS A O 1
ATOM 714 N N . GLY A 1 93 ? 8.204 0.549 4.511 1.00 96.75 93 GLY A N 1
ATOM 715 C CA . GLY A 1 93 ? 7.490 1.310 5.523 1.00 96.75 93 GLY A CA 1
ATOM 716 C C . GLY A 1 93 ? 5.990 1.086 5.442 1.00 96.75 93 GLY A C 1
ATOM 717 O O . GLY A 1 93 ? 5.470 0.583 4.444 1.00 96.75 93 GLY A O 1
ATOM 718 N N . VAL A 1 94 ? 5.294 1.480 6.504 1.00 98.25 94 VAL A N 1
ATOM 719 C CA . VAL A 1 94 ? 3.834 1.606 6.506 1.00 98.25 94 VAL A CA 1
ATOM 720 C C . VAL A 1 94 ? 3.489 3.082 6.388 1.00 98.25 94 VAL A C 1
ATOM 722 O O . VAL A 1 94 ? 3.900 3.894 7.215 1.00 98.25 94 VAL A O 1
ATOM 725 N N . LEU A 1 95 ? 2.724 3.426 5.355 1.00 98.19 95 LEU A N 1
ATOM 726 C CA . LEU A 1 95 ? 2.227 4.779 5.135 1.00 98.19 95 LEU A CA 1
ATOM 727 C C . LEU A 1 95 ? 0.861 4.924 5.806 1.00 98.19 95 LEU A C 1
ATOM 729 O O . LEU A 1 95 ? -0.126 4.349 5.353 1.00 98.19 95 LEU A O 1
ATOM 733 N N . VAL A 1 96 ? 0.797 5.697 6.889 1.00 98.38 96 VAL A N 1
ATOM 734 C CA . VAL A 1 96 ? -0.457 6.008 7.583 1.00 98.38 96 VAL A CA 1
ATOM 735 C C . VAL A 1 96 ? -1.040 7.329 7.093 1.00 98.38 96 VAL A C 1
ATOM 737 O O . VAL A 1 96 ? -0.316 8.212 6.624 1.00 98.38 96 VAL A O 1
ATOM 740 N N . PHE A 1 97 ? -2.365 7.465 7.199 1.00 97.94 97 PHE A N 1
ATOM 741 C CA . PHE A 1 97 ? -3.111 8.630 6.704 1.00 97.94 97 PHE A CA 1
ATOM 742 C C . PHE A 1 97 ? -2.844 8.926 5.218 1.00 97.94 97 PHE A C 1
ATOM 744 O O . PHE A 1 97 ? -2.779 10.088 4.804 1.00 97.94 97 PHE A O 1
ATOM 751 N N . ALA A 1 98 ? -2.652 7.867 4.422 1.00 98.00 98 ALA A N 1
ATOM 752 C CA . ALA A 1 98 ? -2.532 7.966 2.976 1.00 98.00 98 ALA A CA 1
ATOM 753 C C . ALA A 1 98 ? -3.798 8.601 2.389 1.00 98.00 98 ALA A C 1
ATOM 755 O O . ALA A 1 98 ? -4.914 8.217 2.724 1.00 98.00 98 ALA A O 1
ATOM 756 N N . SER A 1 99 ? -3.604 9.612 1.547 1.00 96.56 99 SER A N 1
ATOM 757 C CA . SER A 1 99 ? -4.691 10.369 0.927 1.00 96.56 99 SER A CA 1
ATOM 758 C C . SER A 1 99 ? -4.411 10.565 -0.560 1.00 96.56 99 SER A C 1
ATOM 760 O O . SER A 1 99 ? -4.500 9.618 -1.329 1.00 96.56 99 SER A O 1
ATOM 762 N N . THR A 1 100 ? -4.036 11.773 -0.987 1.00 97.44 100 THR A N 1
ATOM 763 C CA . THR A 1 100 ? -3.761 12.089 -2.394 1.00 97.44 100 THR A CA 1
ATOM 764 C C . THR A 1 100 ? -2.677 11.159 -2.960 1.00 97.44 100 THR A C 1
ATOM 766 O O . THR A 1 100 ? -1.528 11.260 -2.509 1.00 97.44 100 THR A O 1
ATOM 769 N N . PRO A 1 101 ? -2.992 10.291 -3.943 1.00 96.06 101 PRO A N 1
ATOM 770 C CA . PRO A 1 101 ? -2.014 9.381 -4.531 1.00 96.06 101 PRO A CA 1
ATOM 771 C C . PRO A 1 101 ? -0.888 10.141 -5.227 1.00 96.06 101 PRO A C 1
ATOM 773 O O . PRO A 1 101 ? -1.103 11.223 -5.782 1.00 96.06 101 PRO A O 1
ATOM 776 N N . ARG A 1 102 ? 0.322 9.568 -5.208 1.00 96.56 102 ARG A N 1
ATOM 777 C CA . ARG A 1 102 ? 1.485 10.056 -5.974 1.00 96.56 102 ARG A CA 1
ATOM 778 C C . ARG A 1 102 ? 1.805 11.551 -5.783 1.00 96.56 102 ARG A C 1
ATOM 780 O O . ARG A 1 102 ? 2.343 12.205 -6.683 1.00 96.56 102 ARG A O 1
ATOM 787 N N . ALA A 1 103 ? 1.482 12.100 -4.613 1.00 98.00 103 ALA A N 1
ATOM 788 C CA . ALA A 1 103 ? 1.683 13.504 -4.267 1.00 98.00 103 ALA A CA 1
ATOM 789 C C . ALA A 1 103 ? 3.169 13.890 -4.198 1.00 98.00 103 ALA A C 1
ATOM 791 O O . ALA A 1 103 ? 3.529 15.014 -4.547 1.00 98.00 103 ALA A O 1
ATOM 792 N N . LEU A 1 104 ? 4.034 12.957 -3.788 1.00 97.56 104 LEU A N 1
ATOM 793 C CA . LEU A 1 104 ? 5.476 13.163 -3.699 1.00 97.56 104 LEU A CA 1
ATOM 794 C C . LEU A 1 104 ? 6.201 12.316 -4.753 1.00 97.56 104 LEU A C 1
ATOM 796 O O . LEU A 1 104 ? 6.009 11.104 -4.850 1.00 97.56 104 LEU A O 1
ATOM 800 N N . TYR A 1 105 ? 7.023 12.980 -5.572 1.00 96.69 105 TYR A N 1
ATOM 801 C CA . TYR A 1 105 ? 7.831 12.383 -6.650 1.00 96.69 105 TYR A CA 1
ATOM 802 C C . TYR A 1 105 ? 7.063 11.502 -7.645 1.00 96.69 105 TYR A C 1
ATOM 804 O O . TYR A 1 105 ? 7.657 10.650 -8.295 1.00 96.69 105 TYR A O 1
ATOM 812 N N . LYS A 1 106 ? 5.743 11.699 -7.774 1.00 96.50 106 LYS A N 1
ATOM 813 C CA . LYS A 1 106 ? 4.861 10.847 -8.589 1.00 96.50 106 LYS A CA 1
ATOM 814 C C . LYS A 1 106 ? 4.844 9.371 -8.156 1.00 96.50 106 LYS A C 1
ATOM 816 O O . LYS A 1 106 ? 4.432 8.521 -8.935 1.00 96.50 106 LYS A O 1
ATOM 821 N N . MET A 1 107 ? 5.253 9.088 -6.920 1.00 96.31 107 MET A N 1
ATOM 822 C CA . MET A 1 107 ? 5.369 7.738 -6.367 1.00 96.31 107 MET A CA 1
ATOM 823 C C . MET A 1 107 ? 4.574 7.615 -5.070 1.00 96.31 107 MET A C 1
ATOM 825 O O . MET A 1 107 ? 3.663 6.804 -4.980 1.00 96.31 107 MET A O 1
ATOM 829 N N . PHE A 1 108 ? 4.878 8.447 -4.075 1.00 97.81 108 PHE A N 1
ATOM 830 C CA . PHE A 1 108 ? 4.322 8.290 -2.733 1.00 97.81 108 PHE A CA 1
ATOM 831 C C . PHE A 1 108 ? 3.003 9.052 -2.574 1.00 97.81 108 PHE A C 1
ATOM 833 O O . PHE A 1 108 ? 2.921 10.215 -2.997 1.00 97.81 108 PHE A O 1
ATOM 840 N N . PRO A 1 109 ? 1.978 8.459 -1.935 1.00 97.88 109 PRO A N 1
ATOM 841 C CA . PRO A 1 109 ? 0.792 9.198 -1.533 1.00 97.88 109 PRO A CA 1
ATOM 842 C C . PRO A 1 109 ? 1.140 10.224 -0.449 1.00 97.88 109 PRO A C 1
ATOM 844 O O . PRO A 1 109 ? 2.076 10.043 0.334 1.00 97.88 109 PRO A O 1
ATOM 847 N N . LYS A 1 110 ? 0.349 11.295 -0.347 1.00 98.38 110 LYS A N 1
ATOM 848 C CA . LYS A 1 110 ? 0.408 12.199 0.808 1.00 98.38 110 LYS A CA 1
ATOM 849 C C . LYS A 1 110 ? 0.057 11.399 2.065 1.00 98.38 110 LYS A C 1
ATOM 851 O O . LYS A 1 110 ? -1.079 10.948 2.192 1.00 98.38 110 LYS A O 1
ATOM 856 N N . SER A 1 111 ? 1.036 11.208 2.943 1.00 98.19 111 SER A N 1
ATOM 857 C CA . SER A 1 111 ? 0.983 10.272 4.070 1.00 98.19 111 SER A CA 1
ATOM 858 C C . SER A 1 111 ? 2.066 10.594 5.110 1.00 98.19 111 SER A C 1
ATOM 860 O O . SER A 1 111 ? 2.865 11.515 4.916 1.00 98.19 111 SER A O 1
ATOM 862 N N . ILE A 1 112 ? 2.088 9.839 6.209 1.00 98.25 112 ILE A N 1
ATOM 863 C CA . ILE A 1 112 ? 3.184 9.795 7.185 1.00 98.25 112 ILE A CA 1
ATOM 864 C C . ILE A 1 112 ? 3.785 8.389 7.140 1.00 98.25 112 ILE A C 1
ATOM 866 O O . ILE A 1 112 ? 3.052 7.408 7.240 1.00 98.25 112 ILE A O 1
ATOM 870 N N . GLU A 1 113 ? 5.104 8.279 7.007 1.00 98.06 113 GLU A N 1
ATOM 871 C CA . GLU A 1 113 ? 5.781 6.982 6.958 1.00 98.06 113 GLU A CA 1
ATOM 872 C C . GLU A 1 113 ? 6.240 6.533 8.348 1.00 98.06 113 GLU A C 1
ATOM 874 O O . GLU A 1 113 ? 7.030 7.203 9.016 1.00 98.06 113 GLU A O 1
ATOM 879 N N . VAL A 1 114 ? 5.778 5.353 8.754 1.00 98.00 114 VAL A N 1
ATOM 880 C CA . VAL A 1 114 ? 6.370 4.576 9.841 1.00 98.00 114 VAL A CA 1
ATOM 881 C C . VAL A 1 114 ? 7.479 3.719 9.231 1.00 98.00 114 VAL A C 1
ATOM 883 O O . VAL A 1 114 ? 7.219 2.697 8.594 1.00 98.00 114 VAL A O 1
ATOM 886 N N . GLN A 1 115 ? 8.712 4.201 9.374 1.00 97.00 115 GLN A N 1
ATOM 887 C CA . GLN A 1 115 ? 9.902 3.686 8.695 1.00 97.00 115 GLN A CA 1
ATOM 888 C C . GLN A 1 115 ? 10.320 2.297 9.210 1.00 97.00 115 GLN A C 1
ATOM 890 O O . GLN A 1 115 ? 10.385 2.085 10.421 1.00 97.00 115 GLN A O 1
ATOM 895 N N . MET A 1 116 ? 10.658 1.377 8.298 1.00 95.56 116 MET A N 1
ATOM 896 C CA . MET A 1 116 ? 11.118 0.011 8.607 1.00 95.56 116 MET A CA 1
ATOM 897 C C . MET A 1 116 ? 12.483 -0.336 7.986 1.00 95.56 116 MET A C 1
ATOM 899 O O . MET A 1 116 ? 12.890 -1.499 7.996 1.00 95.56 116 MET A O 1
ATOM 903 N N . MET A 1 117 ? 13.203 0.653 7.451 1.00 94.56 117 MET A N 1
ATOM 904 C CA . MET A 1 117 ? 14.539 0.503 6.878 1.00 94.56 117 MET A CA 1
ATOM 905 C C . MET A 1 117 ? 15.511 -0.159 7.853 1.00 94.56 117 MET A C 1
ATOM 907 O O . MET A 1 117 ? 15.704 0.300 8.981 1.00 94.56 117 MET A O 1
ATOM 911 N N . HIS A 1 118 ? 16.186 -1.193 7.363 1.00 92.50 118 HIS A N 1
ATOM 912 C CA . HIS A 1 118 ? 17.320 -1.802 8.040 1.00 92.50 118 HIS A CA 1
ATOM 913 C C . HIS A 1 118 ? 18.602 -0.994 7.781 1.00 92.50 118 HIS A C 1
ATOM 915 O O . HIS A 1 118 ? 18.843 -0.562 6.651 1.00 92.50 118 HIS A O 1
ATOM 921 N N . LYS A 1 119 ? 19.407 -0.771 8.826 1.00 83.62 119 LYS A N 1
ATOM 922 C CA . LYS A 1 119 ? 20.682 -0.039 8.787 1.00 83.62 119 LYS A CA 1
ATOM 923 C C . LYS A 1 119 ? 21.787 -0.842 9.447 1.00 83.62 119 LYS A C 1
ATOM 925 O O . LYS A 1 119 ? 21.478 -1.481 10.476 1.00 83.62 119 LYS A O 1
#